Protein AF-A0A833YNX3-F1 (afdb_monomer_lite)

Radius of gyration: 26.59 Å; chains: 1; bounding box: 60×75×44 Å

Secondary structure (DSSP, 8-state):
---------PPPGGG-TT--S-EEEEEEEEEE-SS-TT-EEEEEEEEEE---TTTHHHHHHHHHHHHHHHHHHHHHHHHHHHHHHTT----THHHHHHHHHHHHHHHHHHHHHHHHHHHHHHHHHHHHHHHTT--

Sequence (135 aa):
MFMRSWQNERLPQSCLAGLPAQVVEERCVYCVNSDNSGWTEIHREAWVSSSLFGVSRAVQEFGLARFKSNVTKTMKGFEYILAKLQGEAPSKTLVETAKEAKEKAKETALAATEKAKDLASKAATKQQQQQQQFV

Structure (mmCIF, N/CA/C/O backbone):
data_AF-A0A833YNX3-F1
#
_entry.id   AF-A0A833YNX3-F1
#
loop_
_atom_site.group_PDB
_atom_site.id
_atom_site.type_symbol
_atom_site.label_atom_id
_atom_site.label_alt_id
_atom_site.label_comp_id
_atom_site.label_asym_id
_atom_site.label_entity_id
_atom_site.label_seq_id
_atom_site.pdbx_PDB_ins_code
_atom_site.Cartn_x
_atom_site.Cartn_y
_atom_site.Cartn_z
_atom_site.occupancy
_atom_site.B_iso_or_equiv
_atom_site.auth_seq_id
_atom_site.auth_comp_id
_atom_site.auth_asym_id
_atom_site.auth_atom_id
_atom_site.pdbx_PDB_model_num
ATOM 1 N N . MET A 1 1 ? -2.384 -4.742 13.643 1.00 44.88 1 MET A N 1
ATOM 2 C CA . MET A 1 1 ? -2.376 -5.275 12.267 1.00 44.88 1 MET A CA 1
ATOM 3 C C . MET A 1 1 ? -0.941 -5.594 11.873 1.00 44.88 1 MET A C 1
ATOM 5 O O . MET A 1 1 ? -0.125 -4.684 11.857 1.00 44.88 1 MET A O 1
ATOM 9 N N . PHE A 1 2 ? -0.607 -6.863 11.642 1.00 29.16 2 PHE A N 1
ATOM 10 C CA . PHE A 1 2 ? 0.738 -7.291 11.235 1.00 29.16 2 PHE A CA 1
ATOM 11 C C . PHE A 1 2 ? 0.708 -7.691 9.754 1.00 29.16 2 PHE A C 1
ATOM 13 O O . PHE A 1 2 ? -0.177 -8.429 9.345 1.00 29.16 2 PHE A O 1
ATOM 20 N N . MET A 1 3 ? 1.654 -7.194 8.950 1.00 34.66 3 MET A N 1
ATOM 21 C CA . MET A 1 3 ? 1.796 -7.543 7.530 1.00 34.66 3 MET A CA 1
ATOM 22 C C . MET A 1 3 ? 3.194 -8.114 7.285 1.00 34.66 3 MET A C 1
ATOM 24 O O . MET A 1 3 ? 4.192 -7.424 7.487 1.00 34.66 3 MET A O 1
ATOM 28 N N . ARG A 1 4 ? 3.274 -9.362 6.812 1.00 29.78 4 ARG A N 1
ATOM 29 C CA . ARG A 1 4 ? 4.479 -9.907 6.172 1.00 29.78 4 ARG A CA 1
ATOM 30 C C . ARG A 1 4 ? 4.273 -9.853 4.659 1.00 29.78 4 ARG A C 1
ATOM 32 O O . ARG A 1 4 ? 3.367 -10.487 4.137 1.00 29.78 4 ARG A O 1
ATOM 39 N N . SER A 1 5 ? 5.104 -9.068 3.977 1.00 36.06 5 SER A N 1
ATOM 40 C CA . SER A 1 5 ? 5.112 -8.917 2.518 1.00 36.06 5 SER A CA 1
ATOM 41 C C . SER A 1 5 ? 6.055 -9.954 1.908 1.00 36.06 5 SER A C 1
ATOM 43 O O . SER A 1 5 ? 7.259 -9.889 2.146 1.00 36.06 5 SER A O 1
ATOM 45 N N . TRP A 1 6 ? 5.522 -10.884 1.116 1.00 38.12 6 TRP A N 1
ATOM 46 C CA . TRP A 1 6 ? 6.287 -11.793 0.256 1.00 38.12 6 TRP A CA 1
ATOM 47 C C . TRP A 1 6 ? 6.083 -11.380 -1.204 1.00 38.12 6 TRP A C 1
ATOM 49 O O . TRP A 1 6 ? 4.970 -11.063 -1.609 1.00 38.12 6 TRP A O 1
ATOM 59 N N . GLN A 1 7 ? 7.166 -11.326 -1.979 1.00 39.94 7 GLN A N 1
ATOM 60 C CA . GLN A 1 7 ? 7.180 -10.779 -3.334 1.00 39.94 7 GLN A CA 1
ATOM 61 C C . GLN A 1 7 ? 7.847 -11.772 -4.281 1.00 39.94 7 GLN A C 1
ATOM 63 O O . GLN A 1 7 ? 9.070 -11.881 -4.263 1.00 39.94 7 GLN A O 1
ATOM 68 N N . ASN A 1 8 ? 7.070 -12.477 -5.109 1.00 39.69 8 ASN A N 1
ATOM 69 C CA . ASN A 1 8 ? 7.522 -12.949 -6.422 1.00 39.69 8 ASN A CA 1
ATOM 70 C C . ASN A 1 8 ? 6.402 -13.660 -7.189 1.00 39.69 8 ASN A C 1
ATOM 72 O O . ASN A 1 8 ? 5.917 -14.678 -6.722 1.00 39.69 8 ASN A O 1
ATOM 76 N N . GLU A 1 9 ? 6.087 -13.166 -8.387 1.00 41.41 9 GLU A N 1
ATOM 77 C CA . GLU A 1 9 ? 6.000 -13.974 -9.615 1.00 41.41 9 GLU A CA 1
ATOM 78 C C . GLU A 1 9 ? 5.843 -13.025 -10.815 1.00 41.41 9 GLU A C 1
ATOM 80 O O . GLU A 1 9 ? 4.945 -12.193 -10.857 1.00 41.41 9 GLU A O 1
ATOM 85 N N . ARG A 1 10 ? 6.781 -13.065 -11.770 1.00 48.38 10 ARG A N 1
ATOM 86 C CA . ARG A 1 10 ? 6.782 -12.221 -12.979 1.00 48.38 10 ARG A CA 1
ATOM 87 C C . ARG A 1 10 ? 6.031 -12.941 -14.101 1.00 48.38 10 ARG A C 1
ATOM 89 O O . ARG A 1 10 ? 6.406 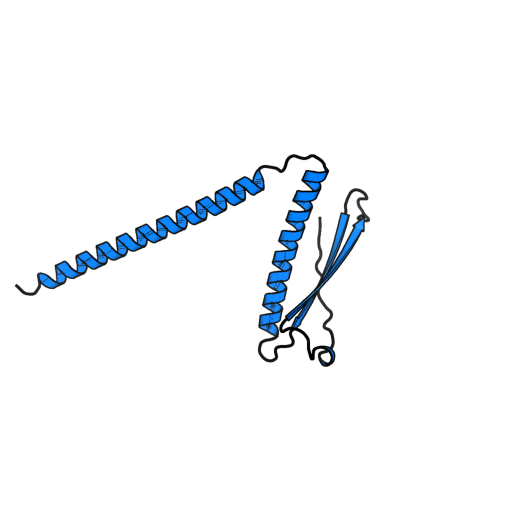-14.057 -14.443 1.00 48.38 10 ARG A O 1
ATOM 96 N N . LEU A 1 11 ? 5.039 -12.290 -14.713 1.00 47.41 11 LEU A N 1
ATOM 97 C CA . LEU A 1 11 ? 4.402 -12.781 -15.942 1.00 47.41 11 LEU A CA 1
ATOM 98 C C . LEU A 1 11 ? 5.407 -12.820 -17.119 1.00 47.41 11 LEU A C 1
ATOM 100 O O . LEU A 1 11 ? 6.279 -11.945 -17.206 1.00 47.41 11 LEU A O 1
ATOM 104 N N . PRO A 1 12 ? 5.300 -13.802 -18.037 1.00 46.53 12 PRO A N 1
ATOM 105 C CA . PRO A 1 12 ? 6.170 -13.914 -19.207 1.00 46.53 12 PRO A CA 1
ATOM 106 C C . PRO A 1 12 ? 5.991 -12.739 -20.187 1.00 46.53 12 PRO A C 1
ATOM 108 O O . PRO A 1 12 ? 4.883 -12.274 -20.452 1.00 46.53 12 PRO A O 1
ATOM 111 N N . GLN A 1 13 ? 7.109 -12.261 -20.748 1.00 51.56 13 GLN A N 1
ATOM 112 C CA . GLN A 1 13 ? 7.193 -11.026 -21.548 1.00 51.56 13 GLN A CA 1
ATOM 113 C C . GLN A 1 13 ? 6.391 -11.043 -22.861 1.00 51.56 13 GLN A C 1
ATOM 115 O O . GLN A 1 13 ? 6.046 -9.977 -23.368 1.00 51.56 13 GLN A O 1
ATOM 120 N N . SER A 1 14 ? 6.061 -12.219 -23.402 1.00 47.66 14 SER A N 1
ATOM 121 C CA . SER A 1 14 ? 5.289 -12.363 -24.646 1.00 47.66 14 SER A CA 1
ATOM 122 C C . SER A 1 14 ? 3.858 -11.822 -24.547 1.00 47.66 14 SER A C 1
ATOM 124 O O . SER A 1 14 ? 3.252 -11.528 -25.573 1.00 47.66 14 SER A O 1
ATOM 126 N N . CYS A 1 15 ? 3.335 -11.632 -23.332 1.00 52.16 15 CYS A N 1
ATOM 127 C CA . CYS A 1 15 ? 1.988 -11.119 -23.082 1.00 52.16 15 CYS A CA 1
ATOM 128 C C . CYS A 1 15 ? 1.921 -9.585 -22.913 1.00 52.16 15 CYS A C 1
ATOM 130 O O . CYS A 1 15 ? 0.844 -9.057 -22.659 1.00 52.16 15 CYS A O 1
ATOM 132 N N . LEU A 1 16 ? 3.048 -8.856 -23.007 1.00 54.59 16 LEU A N 1
ATOM 133 C CA . LEU A 1 16 ? 3.121 -7.424 -22.655 1.00 54.59 16 LEU A CA 1
ATOM 134 C C . LEU A 1 16 ? 2.948 -6.452 -23.843 1.00 54.59 16 LEU A C 1
ATOM 136 O O . LEU A 1 16 ? 2.954 -5.234 -23.644 1.00 54.59 16 LEU A O 1
ATOM 140 N N . ALA A 1 17 ? 2.805 -6.952 -25.075 1.00 52.25 17 ALA A N 1
ATOM 141 C CA . ALA A 1 17 ? 2.584 -6.107 -26.249 1.00 52.25 17 ALA A CA 1
ATOM 142 C C . ALA A 1 17 ? 1.196 -5.438 -26.175 1.00 52.25 17 ALA A C 1
ATOM 144 O O . ALA A 1 17 ? 0.176 -6.120 -26.160 1.00 52.25 17 ALA A O 1
ATOM 145 N N . GLY A 1 18 ? 1.161 -4.102 -26.110 1.00 61.50 18 GLY A N 1
ATOM 146 C CA . GLY A 1 18 ? -0.074 -3.311 -25.989 1.00 61.50 18 GLY A CA 1
ATOM 147 C C . GLY A 1 18 ? -0.432 -2.862 -24.565 1.00 61.50 18 GLY A C 1
ATOM 148 O O . GLY A 1 18 ? -1.397 -2.120 -24.394 1.00 61.50 18 GLY A O 1
ATOM 149 N N . LEU A 1 19 ? 0.348 -3.247 -23.548 1.00 63.94 19 LEU A N 1
ATOM 150 C CA . LEU A 1 19 ? 0.166 -2.741 -22.185 1.00 63.94 19 LEU A CA 1
ATOM 151 C C . LEU A 1 19 ? 0.701 -1.309 -22.032 1.00 63.94 19 LEU A C 1
ATOM 153 O O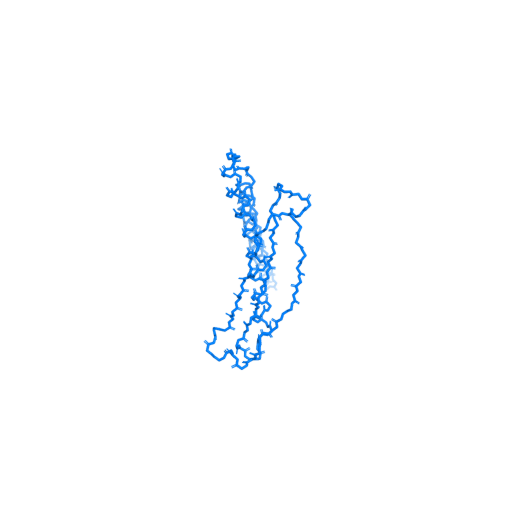 . LEU A 1 19 ? 1.698 -0.949 -22.675 1.00 63.94 19 LEU A O 1
ATOM 157 N N . PRO A 1 20 ? 0.087 -0.493 -21.150 1.00 72.94 20 PRO A N 1
ATOM 158 C CA . PRO A 1 20 ? 0.600 0.833 -20.834 1.00 72.94 20 PRO A CA 1
ATOM 159 C C . PRO A 1 20 ? 2.044 0.735 -20.333 1.00 72.94 20 PRO A C 1
ATOM 161 O O . PRO A 1 20 ? 2.481 -0.303 -19.835 1.00 72.94 20 PRO A O 1
ATOM 164 N N . ALA A 1 21 ? 2.781 1.843 -20.442 1.00 84.50 21 ALA A N 1
ATOM 165 C CA . ALA A 1 21 ? 4.197 1.932 -20.073 1.00 84.50 21 ALA A CA 1
ATOM 166 C C . ALA A 1 21 ? 4.531 1.292 -18.707 1.00 84.50 21 ALA A C 1
ATOM 168 O O . ALA A 1 21 ? 5.625 0.751 -18.519 1.00 84.50 21 ALA A O 1
ATOM 169 N N . GLN A 1 22 ? 3.575 1.337 -17.774 1.00 88.31 22 GLN A N 1
ATOM 170 C CA . GLN A 1 22 ? 3.600 0.649 -16.492 1.00 88.31 22 GLN A CA 1
ATOM 171 C C . GLN A 1 22 ? 2.205 0.122 -16.135 1.00 88.31 22 GLN A C 1
ATOM 173 O O . GLN A 1 22 ? 1.227 0.863 -16.240 1.00 88.31 22 GLN A O 1
ATOM 178 N N . VAL A 1 23 ? 2.138 -1.101 -15.611 1.00 89.19 23 VAL A N 1
ATOM 179 C CA . VAL A 1 23 ? 0.944 -1.674 -14.976 1.00 89.19 23 VAL A CA 1
ATOM 180 C C . VAL A 1 23 ? 1.281 -2.020 -13.526 1.00 89.19 23 VAL A C 1
ATOM 182 O O . VAL A 1 23 ? 2.363 -2.534 -13.239 1.00 89.19 23 VAL A O 1
ATOM 185 N N . VAL A 1 24 ? 0.365 -1.702 -12.609 1.00 89.69 24 VAL A N 1
ATOM 186 C CA . VAL A 1 24 ? 0.406 -2.150 -11.212 1.00 89.69 24 VAL A CA 1
ATOM 187 C C . VAL A 1 24 ? -0.901 -2.878 -10.937 1.00 89.69 24 VAL A C 1
ATOM 189 O O . VAL A 1 24 ? -1.952 -2.244 -10.885 1.00 89.69 24 VAL A O 1
ATOM 192 N N . GLU A 1 25 ? -0.830 -4.193 -10.793 1.00 90.25 25 GLU A N 1
ATOM 193 C CA . GLU A 1 25 ? -1.966 -5.032 -10.412 1.00 90.25 25 GLU A CA 1
ATOM 194 C C . GLU A 1 25 ? -1.899 -5.285 -8.913 1.00 90.25 25 GLU A C 1
ATOM 196 O O . GLU A 1 25 ? -0.824 -5.544 -8.377 1.00 90.25 25 GLU A O 1
ATOM 201 N N . GLU A 1 26 ? -3.035 -5.198 -8.230 1.00 91.88 26 GLU A N 1
ATOM 202 C CA . GLU A 1 26 ? -3.129 -5.379 -6.786 1.00 91.88 26 GLU A CA 1
ATOM 203 C C . GLU A 1 26 ? -4.216 -6.400 -6.456 1.00 91.88 26 GLU A C 1
ATOM 205 O O . GLU A 1 26 ? -5.341 -6.309 -6.949 1.00 91.88 26 GLU A O 1
ATOM 210 N N . ARG A 1 27 ? -3.890 -7.338 -5.564 1.00 91.81 27 ARG A N 1
ATOM 211 C CA . ARG A 1 27 ? -4.839 -8.285 -4.980 1.00 91.81 27 ARG A CA 1
ATOM 212 C C . ARG A 1 27 ? -4.858 -8.116 -3.468 1.00 91.81 27 ARG A C 1
ATOM 214 O O . ARG A 1 27 ? -3.820 -8.192 -2.817 1.00 91.81 27 ARG A O 1
ATOM 221 N N . CYS A 1 28 ? -6.048 -7.901 -2.914 1.00 93.81 28 CYS A N 1
ATOM 222 C CA . CYS A 1 28 ? -6.275 -7.819 -1.474 1.00 93.81 28 CYS A CA 1
ATOM 223 C C . CYS A 1 28 ? -7.311 -8.856 -1.054 1.00 93.81 28 CYS A C 1
ATOM 225 O O . CYS A 1 28 ? -8.422 -8.857 -1.581 1.00 93.81 28 CYS A O 1
ATOM 227 N N . VAL A 1 29 ? -6.967 -9.693 -0.082 1.00 95.06 29 VAL A N 1
ATOM 228 C CA . VAL A 1 29 ? -7.886 -10.645 0.544 1.00 95.06 29 VAL A CA 1
ATOM 229 C C . VAL A 1 29 ? -8.060 -10.247 2.001 1.00 95.06 29 VAL A C 1
ATOM 231 O O . VAL A 1 29 ? -7.077 -10.054 2.716 1.00 95.06 29 VAL A O 1
ATOM 234 N N . TYR A 1 30 ? -9.314 -10.098 2.417 1.00 94.69 30 TYR A N 1
ATOM 235 C CA . TYR A 1 30 ? -9.697 -9.701 3.767 1.00 94.69 30 TYR A CA 1
ATOM 236 C C . TYR A 1 30 ? -10.284 -10.914 4.476 1.00 94.69 30 TYR A C 1
ATOM 238 O O . TYR A 1 30 ? -11.256 -11.495 3.994 1.00 94.69 30 TYR A O 1
ATOM 246 N N . CYS A 1 31 ? -9.704 -11.278 5.613 1.00 93.69 31 CYS A N 1
ATOM 247 C CA . CYS A 1 31 ? -10.098 -12.448 6.388 1.00 93.69 31 CYS A CA 1
ATOM 248 C C . CYS A 1 31 ? -10.288 -12.072 7.857 1.00 93.69 31 CYS A C 1
ATOM 250 O O . CYS A 1 31 ? -9.703 -11.107 8.349 1.00 93.69 31 CYS A O 1
ATOM 252 N N . VAL A 1 32 ? -11.078 -12.863 8.580 1.00 94.38 32 VAL A N 1
ATOM 253 C CA . VAL A 1 32 ? -11.034 -12.847 10.046 1.00 94.38 32 VAL A CA 1
ATOM 254 C C . VAL A 1 32 ? -9.716 -13.487 10.473 1.00 94.38 32 VAL A C 1
ATOM 256 O O . VAL A 1 32 ? -9.333 -14.520 9.924 1.00 94.38 32 VAL A O 1
ATOM 259 N N . ASN A 1 33 ? -9.004 -12.865 11.409 1.00 93.56 33 ASN A N 1
ATOM 260 C CA . ASN A 1 33 ? -7.739 -13.404 11.890 1.00 93.56 33 ASN A CA 1
ATOM 261 C C . ASN A 1 33 ? -7.965 -14.717 12.665 1.00 93.56 33 ASN A C 1
ATOM 263 O O . ASN A 1 33 ? -8.907 -14.831 13.451 1.00 93.56 33 ASN A O 1
ATOM 267 N N . SER A 1 34 ? -7.094 -15.704 12.440 1.00 92.25 34 SER A N 1
ATOM 268 C CA . SER A 1 34 ? -7.198 -17.034 13.060 1.00 92.25 34 SER A CA 1
ATOM 269 C C . SER A 1 34 ? -7.030 -17.005 14.577 1.00 92.25 34 SER A C 1
ATOM 271 O O . SER A 1 34 ? -7.650 -17.803 15.275 1.00 92.25 34 SER A O 1
ATOM 273 N N . ASP A 1 35 ? -6.205 -16.087 15.078 1.00 94.12 35 ASP A N 1
ATOM 274 C CA . ASP A 1 35 ? -5.802 -16.040 16.484 1.00 94.12 35 ASP A CA 1
ATOM 275 C C . ASP A 1 35 ? -6.744 -15.142 17.296 1.00 94.12 35 ASP A C 1
ATOM 277 O O . ASP A 1 35 ? -6.911 -15.317 18.503 1.00 94.12 35 ASP A O 1
ATOM 281 N N . ASN A 1 36 ? -7.379 -14.176 16.628 1.00 92.81 36 ASN A N 1
ATOM 282 C CA . ASN A 1 36 ? -8.333 -13.259 17.226 1.00 92.81 36 ASN A CA 1
ATOM 283 C C . ASN A 1 36 ? -9.501 -12.973 16.275 1.00 92.81 36 ASN A C 1
ATOM 285 O O . ASN A 1 36 ? -9.380 -12.190 15.332 1.00 92.81 36 ASN A O 1
ATOM 289 N N . SER A 1 37 ? -10.675 -13.523 16.595 1.00 92.00 37 SER A N 1
ATOM 290 C CA . SER A 1 37 ? -11.898 -13.337 15.805 1.00 92.00 37 SER A CA 1
ATOM 291 C C . SER A 1 37 ? -12.409 -11.892 15.768 1.00 92.00 37 SER A C 1
ATOM 293 O O . SER A 1 37 ? -13.233 -11.555 14.922 1.00 92.00 37 SER A O 1
ATOM 295 N N . GLY A 1 38 ? -11.946 -11.033 16.681 1.00 91.19 38 GLY A N 1
ATOM 296 C CA . GLY A 1 38 ? -12.235 -9.601 16.678 1.00 91.19 38 GLY A CA 1
ATOM 297 C C . GLY A 1 38 ? -11.353 -8.795 15.722 1.00 91.19 38 GLY A C 1
ATOM 298 O O . GLY A 1 38 ? -11.572 -7.594 15.570 1.00 91.19 38 GLY A O 1
ATOM 299 N N . TRP A 1 39 ? -10.342 -9.407 15.096 1.00 92.06 39 TRP A N 1
ATOM 300 C CA . TRP A 1 39 ? -9.418 -8.729 14.189 1.00 92.06 39 TRP A CA 1
ATOM 301 C C . TRP A 1 39 ? -9.656 -9.115 12.732 1.00 92.06 39 TRP A C 1
ATOM 303 O O . TRP A 1 39 ? -9.957 -10.258 12.395 1.00 92.06 39 TRP A O 1
ATOM 313 N N . THR A 1 40 ? -9.462 -8.138 11.849 1.00 92.69 40 THR A N 1
ATOM 314 C CA . THR A 1 40 ? -9.412 -8.355 10.403 1.00 92.69 40 THR A CA 1
ATOM 315 C C . THR A 1 40 ? -7.961 -8.397 9.946 1.00 92.69 40 THR A C 1
ATOM 317 O O . THR A 1 40 ? -7.180 -7.478 10.209 1.00 92.69 40 THR A O 1
ATOM 320 N N . GLU A 1 41 ? -7.608 -9.458 9.238 1.00 92.06 41 GLU A N 1
ATOM 321 C CA . GLU A 1 41 ? -6.332 -9.620 8.560 1.00 92.06 41 GLU A CA 1
ATOM 322 C C . GLU A 1 41 ? -6.479 -9.271 7.077 1.00 92.06 41 GLU A C 1
ATOM 324 O O . GLU A 1 41 ? -7.508 -9.544 6.455 1.00 92.06 41 GLU A O 1
ATOM 329 N N . ILE A 1 42 ? -5.453 -8.634 6.512 1.00 92.44 42 ILE A N 1
ATOM 330 C CA . ILE A 1 42 ? -5.416 -8.285 5.091 1.00 92.44 42 ILE A CA 1
ATOM 331 C C . ILE A 1 42 ? -4.150 -8.876 4.482 1.00 92.44 42 ILE A C 1
ATOM 333 O O . ILE A 1 42 ? -3.043 -8.442 4.808 1.00 92.44 42 ILE A O 1
ATOM 337 N N . HIS A 1 43 ? -4.325 -9.790 3.534 1.00 91.19 43 HIS A N 1
ATOM 338 C CA . HIS A 1 43 ? -3.254 -10.267 2.666 1.00 91.19 43 HIS A CA 1
ATOM 339 C C . HIS A 1 43 ? -3.244 -9.424 1.399 1.00 91.19 43 HIS A C 1
ATOM 341 O O . HIS A 1 43 ? -4.238 -9.371 0.673 1.00 91.19 43 HIS A O 1
ATOM 347 N N . ARG A 1 44 ? -2.135 -8.727 1.156 1.00 91.12 44 ARG A N 1
ATOM 348 C CA . ARG A 1 44 ? -1.992 -7.800 0.035 1.00 91.12 44 ARG A CA 1
ATOM 349 C C . ARG A 1 44 ? -0.787 -8.177 -0.807 1.00 91.12 44 ARG A C 1
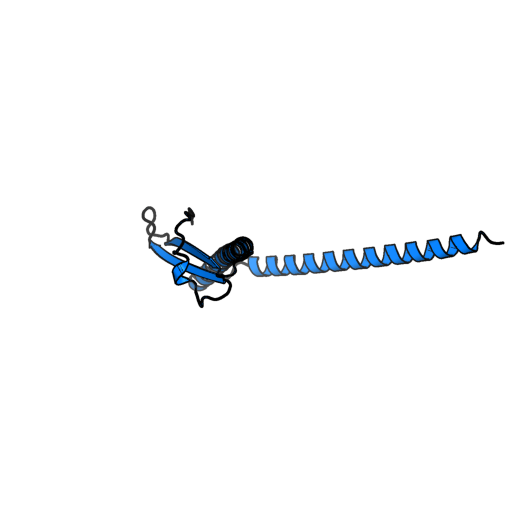ATOM 351 O O . ARG A 1 44 ? 0.323 -8.272 -0.291 1.00 91.12 44 ARG A O 1
ATOM 358 N N . GLU A 1 45 ? -1.019 -8.313 -2.101 1.00 89.62 45 GLU A N 1
ATOM 359 C CA . GLU A 1 45 ? -0.016 -8.633 -3.109 1.00 89.62 45 GLU A CA 1
ATOM 360 C C . GLU A 1 45 ? -0.108 -7.631 -4.253 1.00 89.62 45 GLU A C 1
ATOM 362 O O . GLU A 1 45 ? -1.186 -7.105 -4.549 1.00 89.62 45 GLU A O 1
ATOM 367 N N . ALA A 1 46 ? 1.027 -7.367 -4.897 1.00 89.12 46 ALA A N 1
ATOM 368 C CA . ALA A 1 46 ? 1.057 -6.529 -6.079 1.00 89.12 46 ALA A CA 1
ATOM 369 C C . ALA A 1 46 ? 2.091 -6.994 -7.100 1.00 89.12 46 ALA A C 1
ATOM 371 O O . ALA A 1 46 ? 3.193 -7.424 -6.750 1.00 89.12 46 ALA A O 1
ATOM 372 N N . TRP A 1 47 ? 1.741 -6.812 -8.369 1.00 90.12 47 TRP A N 1
ATOM 373 C CA . TRP A 1 47 ? 2.584 -7.096 -9.520 1.00 90.12 47 TRP A CA 1
ATOM 374 C C . TRP A 1 47 ? 2.839 -5.805 -10.279 1.00 90.12 47 TRP A C 1
ATOM 376 O O . TRP A 1 47 ? 1.909 -5.111 -10.685 1.00 90.12 47 TRP A O 1
ATOM 386 N N . VAL A 1 48 ? 4.117 -5.471 -10.459 1.00 88.12 48 VAL A N 1
ATOM 387 C CA . VAL A 1 48 ? 4.531 -4.289 -11.217 1.00 88.12 48 VAL A CA 1
ATOM 388 C C . VAL A 1 48 ? 5.218 -4.748 -12.492 1.00 88.12 48 VAL A C 1
ATOM 390 O O . VAL A 1 48 ? 6.265 -5.396 -12.443 1.00 88.12 48 VAL A O 1
ATOM 393 N N . SER A 1 49 ? 4.643 -4.398 -13.637 1.00 86.69 49 SER A N 1
ATOM 394 C CA . SER A 1 49 ? 5.189 -4.713 -14.955 1.00 86.69 49 SER A CA 1
ATOM 395 C C . SER A 1 49 ? 5.382 -3.439 -15.780 1.00 86.69 49 SER A C 1
ATOM 397 O O . SER A 1 49 ? 4.753 -2.406 -15.544 1.00 86.69 49 SER A O 1
ATOM 399 N N . SER A 1 50 ? 6.326 -3.482 -16.721 1.00 85.94 50 SER A N 1
ATOM 400 C CA . SER A 1 50 ? 6.603 -2.373 -17.636 1.00 85.94 50 SER A CA 1
ATOM 401 C C . SER A 1 50 ? 6.964 -2.915 -19.011 1.00 85.94 50 SER A C 1
ATOM 403 O O . SER A 1 50 ? 7.781 -3.832 -19.117 1.00 85.94 50 SER A O 1
ATOM 405 N N . SER A 1 51 ? 6.366 -2.324 -20.044 1.00 84.94 51 SER A N 1
ATOM 406 C CA . SER A 1 51 ? 6.636 -2.613 -21.456 1.00 84.94 51 SER A CA 1
ATOM 407 C C . SER A 1 51 ? 7.793 -1.776 -22.030 1.00 84.94 51 SER A C 1
ATOM 409 O O . SER A 1 51 ? 8.223 -2.016 -23.157 1.00 84.94 51 SER A O 1
ATOM 411 N N . LEU A 1 52 ? 8.341 -0.816 -21.268 1.00 83.88 52 LEU A N 1
ATOM 412 C CA . LEU A 1 52 ? 9.408 0.083 -21.724 1.00 83.88 52 LEU A CA 1
ATOM 413 C C . LEU A 1 52 ? 10.794 -0.564 -21.617 1.00 83.88 52 LEU A C 1
ATOM 415 O O . LEU A 1 52 ? 11.416 -0.592 -20.553 1.00 83.88 52 LEU A O 1
ATOM 419 N N . PHE A 1 53 ? 11.312 -1.054 -22.741 1.00 77.56 53 PH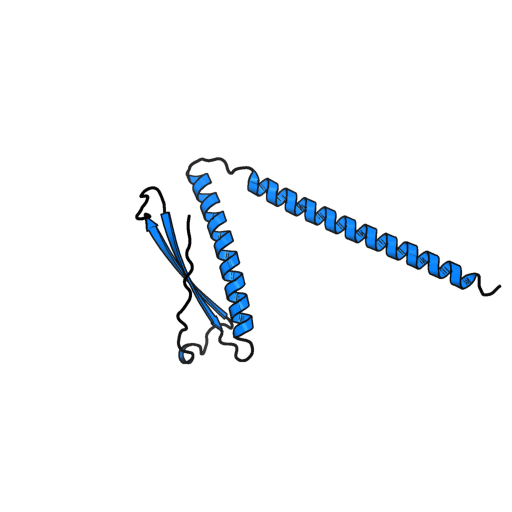E A N 1
ATOM 420 C CA . PHE A 1 53 ? 12.659 -1.616 -22.819 1.00 77.56 53 PHE A CA 1
ATOM 421 C C . PHE A 1 53 ? 13.742 -0.552 -22.538 1.00 77.56 53 PHE A C 1
ATOM 423 O O . PHE A 1 53 ? 13.583 0.619 -22.868 1.00 77.56 53 PHE A O 1
ATOM 430 N N . GLY A 1 54 ? 14.841 -0.941 -21.886 1.00 84.25 54 GLY A N 1
ATOM 431 C CA . GLY A 1 54 ? 15.952 -0.041 -21.531 1.00 84.25 54 GLY A CA 1
ATOM 432 C C . GLY A 1 54 ? 15.757 0.785 -20.251 1.00 84.25 54 GLY A C 1
ATOM 433 O O . GLY A 1 54 ? 16.737 1.089 -19.578 1.00 84.25 54 GLY A O 1
ATOM 434 N N . VAL A 1 55 ? 14.513 1.077 -19.851 1.00 86.38 55 VAL A N 1
ATOM 435 C CA . VAL A 1 55 ? 14.193 1.800 -18.596 1.00 86.38 55 VAL A CA 1
ATOM 436 C C . VAL A 1 55 ? 13.215 1.053 -17.683 1.00 86.38 55 VAL A C 1
ATOM 438 O O . VAL A 1 55 ? 12.821 1.571 -16.638 1.00 86.38 55 VAL A O 1
ATOM 441 N N . SER A 1 56 ? 12.853 -0.182 -18.038 1.00 86.75 56 SER A N 1
ATOM 442 C CA . SER A 1 56 ? 11.850 -1.005 -17.346 1.00 86.75 56 SER A CA 1
ATOM 443 C C . SER A 1 56 ? 12.067 -1.087 -15.839 1.00 86.75 56 SER A C 1
ATOM 445 O O . SER A 1 56 ? 11.106 -0.997 -15.080 1.00 86.75 56 SER A O 1
ATOM 447 N N . ARG A 1 57 ? 13.321 -1.195 -15.385 1.00 86.19 57 ARG A N 1
ATOM 448 C CA . ARG A 1 57 ? 13.650 -1.246 -13.957 1.00 86.19 57 ARG A CA 1
ATOM 449 C C . ARG A 1 57 ? 13.292 0.054 -13.239 1.00 86.19 57 ARG A C 1
ATOM 451 O O . ARG A 1 57 ? 12.638 0.001 -12.209 1.00 86.19 57 ARG A O 1
ATOM 458 N N . ALA A 1 58 ? 13.667 1.210 -13.783 1.00 89.12 58 ALA A N 1
ATOM 459 C CA . ALA A 1 58 ? 13.353 2.500 -13.165 1.00 89.12 58 ALA A CA 1
ATOM 460 C C . ALA A 1 58 ? 11.836 2.737 -13.091 1.00 89.12 58 ALA A C 1
ATOM 462 O O . ALA A 1 58 ? 11.324 3.215 -12.080 1.00 89.12 58 ALA A O 1
ATOM 463 N N . VAL A 1 59 ? 11.112 2.338 -14.139 1.00 88.88 59 VAL A N 1
ATOM 464 C CA . VAL A 1 59 ? 9.647 2.401 -14.180 1.00 88.88 59 VAL A CA 1
ATOM 465 C C . VAL A 1 59 ? 9.031 1.455 -13.143 1.00 88.88 59 VAL A C 1
ATOM 467 O O . VAL A 1 59 ? 8.155 1.857 -12.388 1.00 88.88 59 VAL A O 1
ATOM 470 N N . GLN A 1 60 ? 9.526 0.223 -13.023 1.00 88.81 60 GLN A N 1
ATOM 471 C CA . GLN A 1 60 ? 9.053 -0.716 -12.001 1.00 88.81 60 GLN A CA 1
ATOM 472 C C . GLN A 1 60 ? 9.304 -0.205 -10.575 1.00 88.81 60 GLN A C 1
ATOM 474 O O . GLN A 1 60 ? 8.405 -0.275 -9.740 1.00 88.81 60 GLN A O 1
ATOM 479 N N . GLU A 1 61 ? 10.480 0.362 -10.297 1.00 89.44 61 GLU A N 1
ATOM 480 C CA . GLU A 1 61 ? 10.785 0.977 -8.996 1.00 89.44 61 GLU A CA 1
ATOM 481 C C . GLU A 1 61 ? 9.845 2.154 -8.694 1.00 89.44 61 GLU A C 1
ATOM 483 O O . GLU A 1 61 ? 9.345 2.291 -7.575 1.00 89.44 61 GLU A O 1
ATOM 488 N N . PHE A 1 62 ? 9.530 2.975 -9.701 1.00 92.12 62 PHE A N 1
ATOM 489 C CA . PHE A 1 62 ? 8.543 4.045 -9.568 1.00 92.12 62 PHE A CA 1
ATOM 490 C C . PHE A 1 62 ? 7.141 3.500 -9.248 1.00 92.12 62 PHE A C 1
ATOM 492 O O . PHE A 1 62 ? 6.470 4.001 -8.338 1.00 92.12 62 PHE A O 1
ATOM 499 N N . GLY A 1 63 ? 6.707 2.446 -9.944 1.00 90.88 63 GLY A N 1
ATOM 500 C CA . GLY A 1 63 ? 5.454 1.749 -9.659 1.00 90.88 63 GLY A CA 1
ATOM 501 C C . GLY A 1 63 ? 5.401 1.174 -8.247 1.00 90.88 63 GLY A C 1
ATOM 502 O O . GLY A 1 63 ? 4.412 1.379 -7.541 1.00 90.88 63 GLY A O 1
ATOM 503 N N . LEU A 1 64 ? 6.489 0.550 -7.793 1.00 89.06 64 LEU A N 1
ATOM 504 C CA . LEU A 1 64 ? 6.619 0.017 -6.439 1.00 89.06 64 LEU A CA 1
ATOM 505 C C . LEU A 1 64 ? 6.552 1.125 -5.378 1.00 89.06 64 LEU A C 1
ATOM 507 O O . LEU A 1 64 ? 5.861 0.975 -4.369 1.00 89.06 64 LEU A O 1
ATOM 511 N N . ALA A 1 65 ? 7.230 2.253 -5.598 1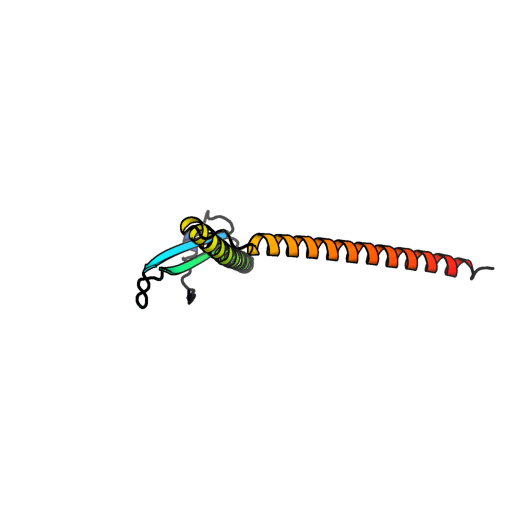.00 92.69 65 ALA A N 1
ATOM 512 C CA . ALA A 1 65 ? 7.179 3.398 -4.690 1.00 92.69 65 ALA A CA 1
ATOM 513 C C . ALA A 1 65 ? 5.756 3.972 -4.579 1.00 92.69 65 ALA A C 1
ATOM 515 O O . ALA A 1 65 ? 5.277 4.250 -3.474 1.00 92.69 65 ALA A O 1
ATOM 516 N N . ARG A 1 66 ? 5.043 4.090 -5.708 1.00 92.94 66 ARG A N 1
ATOM 517 C CA . ARG A 1 66 ? 3.631 4.499 -5.724 1.00 92.94 66 ARG A CA 1
ATOM 518 C C . ARG A 1 66 ? 2.741 3.518 -4.976 1.00 92.94 66 ARG A C 1
ATOM 520 O O . ARG A 1 66 ? 1.934 3.954 -4.158 1.00 92.94 66 ARG A O 1
ATOM 527 N N . PHE A 1 67 ? 2.910 2.222 -5.222 1.00 91.62 67 PHE A N 1
ATOM 528 C CA . PHE A 1 67 ? 2.164 1.178 -4.530 1.00 91.62 67 PHE A CA 1
ATOM 529 C C . PHE A 1 67 ? 2.345 1.283 -3.010 1.00 91.62 67 PHE A C 1
ATOM 531 O O . PHE A 1 67 ? 1.361 1.399 -2.286 1.00 91.62 67 PHE A O 1
ATOM 538 N N . LYS A 1 68 ? 3.589 1.385 -2.520 1.00 91.94 68 LYS A N 1
ATOM 539 C CA . LYS A 1 68 ? 3.878 1.562 -1.084 1.00 91.94 68 LYS A CA 1
ATOM 540 C C . LYS A 1 68 ? 3.201 2.806 -0.495 1.00 91.94 68 LYS A C 1
ATOM 542 O O . LYS A 1 68 ? 2.638 2.741 0.594 1.00 91.94 68 LYS A O 1
ATOM 547 N N . SER A 1 69 ? 3.207 3.932 -1.215 1.00 93.94 69 SER A N 1
ATOM 548 C CA . SER A 1 69 ? 2.492 5.144 -0.782 1.00 93.94 69 SER A CA 1
ATOM 549 C C . SER A 1 69 ? 0.979 4.924 -0.701 1.00 93.94 69 SER A C 1
ATOM 551 O O . SER A 1 69 ? 0.335 5.380 0.247 1.00 93.94 69 SER A O 1
ATOM 553 N N . ASN A 1 70 ? 0.412 4.209 -1.674 1.00 93.19 70 ASN A N 1
ATOM 554 C CA . ASN A 1 70 ? -1.010 3.891 -1.706 1.00 93.19 70 ASN A CA 1
ATOM 555 C C . ASN A 1 70 ? -1.412 2.965 -0.557 1.00 93.19 70 ASN A C 1
ATOM 557 O O . ASN A 1 70 ? -2.437 3.228 0.062 1.00 93.19 70 ASN A O 1
ATOM 561 N N . VAL A 1 71 ? -0.589 1.975 -0.193 1.00 92.69 71 VAL A N 1
ATOM 562 C CA . VAL A 1 71 ? -0.835 1.126 0.987 1.00 92.69 71 VAL A CA 1
ATOM 563 C C . VAL A 1 71 ? -1.019 1.984 2.239 1.00 92.69 71 VAL A C 1
ATOM 565 O O . VAL A 1 71 ? -2.030 1.858 2.927 1.00 92.69 71 VAL A O 1
ATOM 568 N N . THR A 1 72 ? -0.111 2.929 2.494 1.00 93.00 72 THR A N 1
ATOM 569 C CA . THR A 1 72 ? -0.219 3.831 3.652 1.00 93.00 72 THR A CA 1
ATOM 570 C C . THR A 1 72 ? -1.487 4.686 3.612 1.00 93.00 72 THR A C 1
ATOM 572 O O . THR A 1 72 ? -2.133 4.881 4.641 1.00 93.00 72 THR A O 1
ATOM 575 N N . LYS A 1 73 ? -1.865 5.210 2.440 1.00 94.88 73 LYS A N 1
ATOM 576 C CA . LYS A 1 73 ? -3.091 6.015 2.287 1.00 94.88 73 LYS A CA 1
ATOM 577 C C . LYS A 1 73 ? -4.344 5.187 2.536 1.00 94.88 73 LYS A C 1
ATOM 579 O O . LYS A 1 73 ? -5.228 5.642 3.252 1.00 94.88 73 LYS A O 1
ATOM 584 N N . THR A 1 74 ? -4.398 3.984 1.978 1.00 93.50 74 THR A N 1
ATOM 585 C CA . THR A 1 74 ? -5.512 3.056 2.155 1.00 93.50 74 THR A CA 1
ATOM 586 C C . THR A 1 74 ? -5.672 2.677 3.624 1.00 93.50 74 THR A C 1
ATOM 588 O O . THR A 1 74 ? -6.787 2.719 4.131 1.00 93.50 74 THR A O 1
ATOM 591 N N . MET A 1 75 ? -4.575 2.416 4.342 1.00 92.00 75 MET A N 1
ATOM 592 C CA . MET A 1 75 ? -4.636 2.134 5.780 1.00 92.00 75 MET A CA 1
ATOM 593 C C . MET A 1 75 ? -5.190 3.306 6.593 1.00 92.00 75 MET A C 1
ATOM 595 O O . MET A 1 75 ? -6.126 3.121 7.363 1.00 92.00 75 MET A O 1
ATOM 599 N N . LYS A 1 76 ? -4.702 4.528 6.347 1.00 93.44 76 LYS A N 1
ATOM 600 C CA . LYS A 1 76 ? -5.245 5.738 6.988 1.00 93.44 76 LYS A CA 1
ATOM 601 C C . LYS A 1 76 ? -6.720 5.967 6.649 1.00 93.44 76 LYS A C 1
ATOM 603 O O . LYS A 1 76 ? -7.492 6.400 7.498 1.00 93.44 76 LYS A O 1
ATOM 608 N N . GLY A 1 77 ? -7.115 5.690 5.407 1.00 94.12 77 GLY A N 1
ATOM 609 C CA . GLY A 1 77 ? -8.507 5.770 4.968 1.00 94.12 77 GLY A CA 1
ATOM 610 C C . GLY A 1 77 ? -9.403 4.767 5.695 1.00 94.12 77 GLY A C 1
ATOM 611 O O . GLY A 1 77 ? -10.497 5.136 6.119 1.00 94.12 77 GLY A O 1
ATOM 612 N N . PHE A 1 78 ? -8.923 3.533 5.889 1.00 92.81 78 PHE A N 1
ATOM 613 C CA . PHE A 1 78 ? -9.626 2.514 6.666 1.00 92.81 78 PHE A CA 1
ATOM 614 C C . PHE A 1 78 ? -9.783 2.920 8.128 1.00 92.81 78 PHE A C 1
ATOM 616 O O . PHE A 1 78 ? -10.899 2.897 8.634 1.00 92.81 78 PHE A O 1
ATOM 623 N N . GLU A 1 79 ? -8.709 3.353 8.785 1.00 90.38 79 GLU A N 1
ATOM 624 C CA . GLU A 1 79 ? -8.769 3.845 10.167 1.00 90.38 79 GLU A CA 1
ATOM 625 C C . GLU A 1 79 ? -9.786 4.985 10.307 1.00 90.38 79 GLU A C 1
ATOM 627 O O . GLU A 1 79 ? -10.644 4.954 11.188 1.00 90.38 79 GLU A O 1
ATOM 632 N N . TYR A 1 80 ? -9.756 5.951 9.383 1.00 91.00 80 TYR A N 1
ATOM 633 C CA . TYR A 1 80 ? -10.680 7.082 9.386 1.00 91.00 80 TYR A CA 1
ATOM 634 C C . TYR A 1 80 ? -12.148 6.655 9.254 1.00 91.00 80 TYR A C 1
ATOM 636 O O . TYR A 1 80 ? -12.993 7.107 10.030 1.00 91.00 80 TYR A O 1
ATOM 644 N N . ILE A 1 81 ? -12.478 5.815 8.265 1.00 93.56 81 ILE A N 1
ATOM 645 C CA . ILE A 1 81 ? -13.875 5.430 8.036 1.00 93.56 81 ILE A CA 1
ATOM 646 C C . ILE A 1 81 ? -14.387 4.501 9.138 1.00 93.56 81 ILE A C 1
ATOM 648 O O . ILE A 1 81 ? -15.539 4.637 9.534 1.00 93.56 81 ILE A O 1
ATOM 652 N N . LEU A 1 82 ? -13.544 3.612 9.673 1.00 90.75 82 LEU A N 1
ATOM 653 C CA . LEU A 1 82 ? -13.919 2.715 10.767 1.00 90.75 82 LEU A CA 1
ATOM 654 C C . LEU A 1 82 ? -14.213 3.492 12.052 1.00 90.75 82 LEU A C 1
ATOM 656 O O . LEU A 1 82 ? -15.276 3.284 12.629 1.00 90.75 82 LEU A O 1
ATOM 660 N N . ALA A 1 83 ? -13.355 4.445 12.435 1.00 88.56 83 ALA A N 1
ATOM 661 C CA . ALA A 1 83 ? -13.611 5.319 13.583 1.00 88.56 83 ALA A CA 1
ATOM 662 C C . ALA A 1 83 ? -14.930 6.091 13.410 1.00 88.56 83 ALA A C 1
ATOM 664 O O . ALA A 1 83 ? -15.786 6.101 14.295 1.00 88.56 83 ALA A O 1
ATOM 665 N N . LYS A 1 84 ? -15.154 6.656 12.213 1.00 90.69 84 LYS A N 1
ATOM 666 C CA . LYS A 1 84 ? -16.392 7.378 11.894 1.00 90.69 84 LYS A CA 1
ATOM 667 C C . LYS A 1 84 ? -17.634 6.483 11.979 1.00 90.69 84 LYS A C 1
ATOM 669 O O . LYS A 1 84 ? -18.666 6.934 12.469 1.00 90.69 84 LYS A O 1
ATOM 674 N N . LEU A 1 85 ? -17.557 5.244 11.490 1.00 91.12 85 LEU A N 1
ATOM 675 C CA . LEU A 1 85 ? -18.659 4.277 11.549 1.00 91.12 85 LEU A CA 1
ATOM 676 C C . LEU A 1 85 ? -18.939 3.800 12.980 1.00 91.12 85 LEU A C 1
ATOM 678 O O . LEU A 1 85 ? -20.092 3.550 13.315 1.00 91.12 85 LEU A O 1
ATOM 682 N N . GLN A 1 86 ? -17.909 3.710 13.823 1.00 87.12 86 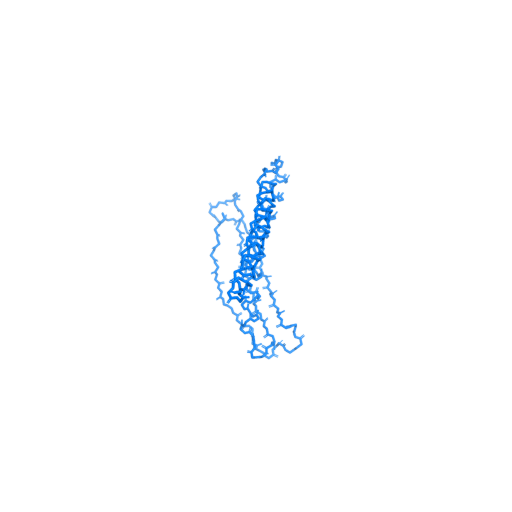GLN A N 1
ATOM 683 C CA . GLN A 1 86 ? -18.024 3.337 15.237 1.00 87.12 86 GLN A CA 1
ATOM 684 C C . GLN A 1 86 ? -18.511 4.491 16.128 1.00 87.12 86 GLN A C 1
ATOM 686 O O . GLN A 1 86 ? -18.721 4.300 17.323 1.00 87.12 86 GLN A O 1
ATOM 691 N N . GLY A 1 87 ? -18.726 5.683 15.561 1.00 81.94 87 GLY A N 1
ATOM 692 C CA . GLY A 1 87 ? -19.153 6.864 16.311 1.00 81.94 87 GLY A CA 1
ATOM 693 C C . GLY A 1 87 ? -18.036 7.499 17.141 1.00 81.94 87 GLY A C 1
ATOM 694 O O . GLY A 1 87 ? -18.303 8.428 17.904 1.00 81.94 87 GLY A O 1
ATOM 695 N N . GLU A 1 88 ? -16.788 7.052 16.976 1.00 67.25 88 GLU A N 1
ATOM 696 C CA . GLU A 1 88 ? -15.636 7.760 17.515 1.00 67.25 88 GLU A CA 1
ATOM 697 C C . GLU A 1 88 ? -15.462 9.061 16.724 1.00 67.25 88 GLU A C 1
ATOM 699 O O . GLU A 1 88 ? -15.276 9.074 15.502 1.00 67.25 88 GLU A O 1
ATOM 704 N N . ALA A 1 89 ? -15.572 10.196 17.419 1.00 57.75 89 ALA A N 1
ATOM 705 C CA . ALA A 1 89 ? -15.303 11.493 16.817 1.00 57.75 89 ALA A CA 1
ATOM 706 C C . ALA A 1 89 ? -13.874 11.477 16.241 1.00 57.75 89 ALA A C 1
ATOM 708 O O . ALA A 1 89 ? -12.961 11.067 16.962 1.00 57.75 89 ALA A O 1
ATOM 709 N N . PRO A 1 90 ? -13.645 11.927 14.988 1.00 56.53 90 PRO A N 1
ATOM 710 C CA . PRO A 1 90 ? -12.325 11.870 14.375 1.00 56.53 90 PRO A CA 1
ATOM 711 C C . PRO A 1 90 ? -11.334 12.591 15.282 1.00 56.53 90 PRO A C 1
ATOM 713 O O . PRO A 1 90 ? -11.439 13.806 15.487 1.00 56.53 90 PRO A O 1
ATOM 716 N N . SER A 1 91 ? -10.406 11.844 15.877 1.00 53.97 91 SER A N 1
ATOM 717 C CA . SER A 1 91 ? -9.389 12.420 16.739 1.00 53.97 91 SER A CA 1
ATOM 718 C C . SER A 1 91 ? -8.651 13.499 15.947 1.00 53.97 91 SER A C 1
ATOM 720 O O . SER A 1 91 ? -8.278 13.317 14.786 1.00 53.97 91 SER A O 1
ATOM 722 N N . LYS A 1 92 ? -8.484 14.655 16.589 1.00 55.62 92 LYS A N 1
ATOM 723 C CA . LYS A 1 92 ? -7.974 15.947 16.090 1.00 55.62 92 LYS A CA 1
ATOM 724 C C . LYS A 1 92 ? -6.603 15.894 15.380 1.00 55.62 92 LYS A C 1
ATOM 726 O O . LYS A 1 92 ? -6.123 16.912 14.892 1.00 55.62 92 LYS A O 1
ATOM 731 N N . THR A 1 93 ? -6.010 14.713 15.261 1.00 56.97 93 THR A N 1
ATOM 732 C CA . THR A 1 93 ? -4.691 14.409 14.715 1.00 56.97 93 THR A CA 1
ATOM 733 C C . THR A 1 93 ? -4.542 14.817 13.250 1.00 56.97 93 THR A C 1
ATOM 735 O O . THR A 1 93 ? -3.544 15.429 12.904 1.00 56.97 93 THR A O 1
ATOM 738 N N . LEU A 1 94 ? -5.535 14.578 12.381 1.00 55.50 94 LEU A N 1
ATOM 739 C CA . LEU A 1 94 ? -5.429 14.970 10.960 1.00 55.50 94 LEU A CA 1
ATOM 740 C C . LEU A 1 94 ? -5.435 16.493 10.761 1.00 55.50 94 LEU A C 1
ATOM 742 O O . LEU A 1 94 ? -4.774 17.003 9.857 1.00 55.50 94 LEU A O 1
ATOM 746 N N . VAL A 1 95 ? -6.159 17.218 11.619 1.00 57.47 95 VAL A N 1
ATOM 747 C CA . VAL A 1 95 ? -6.179 18.685 11.606 1.00 57.47 95 VAL A CA 1
ATOM 748 C C . VAL A 1 95 ? -4.862 19.231 12.147 1.00 57.47 95 VAL A C 1
ATOM 750 O O . VAL A 1 95 ? -4.323 20.168 11.564 1.00 57.47 95 VAL A O 1
ATOM 753 N N . GLU A 1 96 ? -4.300 18.625 13.196 1.00 56.94 96 GLU A N 1
ATOM 754 C CA . GLU A 1 96 ? -2.976 18.999 13.702 1.00 56.94 96 GLU A CA 1
ATOM 755 C C . GLU A 1 96 ? -1.858 18.699 12.707 1.00 56.94 96 GLU A C 1
ATOM 757 O O . GLU A 1 96 ? -1.071 19.595 12.436 1.00 56.94 96 GLU A O 1
ATOM 762 N N . THR A 1 97 ? -1.828 17.529 12.058 1.00 60.41 97 THR A N 1
ATOM 763 C CA . THR A 1 97 ? -0.781 17.225 11.065 1.00 60.41 97 THR A CA 1
ATOM 764 C C . THR A 1 97 ? -0.884 18.135 9.838 1.00 60.41 97 THR A C 1
ATOM 766 O O . THR A 1 97 ? 0.131 18.552 9.282 1.00 60.41 97 THR A O 1
ATOM 769 N N . ALA A 1 98 ? -2.102 18.495 9.413 1.00 68.12 98 ALA A N 1
ATOM 770 C CA . ALA A 1 98 ? -2.301 19.470 8.341 1.00 68.12 98 ALA A CA 1
ATOM 771 C C . ALA A 1 98 ? -1.880 20.889 8.766 1.00 68.12 98 ALA A C 1
ATOM 773 O O . ALA A 1 98 ? -1.326 21.639 7.960 1.00 68.12 98 ALA A O 1
ATOM 774 N N . LYS A 1 99 ? -2.110 21.256 10.032 1.00 67.56 99 LYS A N 1
ATOM 775 C CA . LYS A 1 99 ? -1.710 22.547 10.600 1.00 67.56 99 LYS A CA 1
ATOM 776 C C . LYS A 1 99 ? -0.192 22.636 10.784 1.00 67.56 99 LYS A C 1
ATOM 778 O O . LYS A 1 99 ? 0.385 23.642 10.388 1.00 67.56 99 LYS A O 1
ATOM 783 N N . GLU A 1 100 ? 0.454 21.579 11.267 1.00 67.94 100 GLU A N 1
ATOM 784 C CA . GLU A 1 100 ? 1.913 21.466 11.383 1.00 67.94 100 GLU A CA 1
ATOM 785 C C . GLU A 1 100 ? 2.596 21.472 10.016 1.00 67.94 100 GLU A C 1
ATOM 787 O O . GLU A 1 100 ? 3.572 22.192 9.823 1.00 67.94 100 GLU A O 1
ATOM 792 N N . ALA A 1 101 ? 2.074 20.733 9.031 1.00 72.81 101 ALA A N 1
ATOM 793 C CA . ALA A 1 101 ? 2.626 20.746 7.676 1.00 72.81 101 ALA A CA 1
ATOM 794 C C . ALA A 1 101 ? 2.508 22.135 7.023 1.00 72.81 101 ALA A C 1
ATOM 796 O O . ALA A 1 101 ? 3.432 22.578 6.337 1.00 72.81 101 ALA A O 1
ATOM 797 N N . LYS A 1 102 ? 1.397 22.845 7.266 1.00 79.56 102 LYS A N 1
ATOM 798 C CA . LYS A 1 102 ? 1.191 24.219 6.791 1.00 79.56 102 LYS A CA 1
ATOM 799 C C . LYS A 1 102 ? 2.125 25.218 7.483 1.00 79.56 102 LYS A C 1
ATOM 801 O O . LYS A 1 102 ? 2.668 26.087 6.805 1.00 79.56 102 LYS A O 1
ATOM 806 N N . GLU A 1 103 ? 2.331 25.094 8.793 1.00 74.00 103 GLU A N 1
ATOM 807 C CA . GLU A 1 103 ? 3.279 25.930 9.545 1.00 74.00 103 GLU A CA 1
ATOM 808 C C . GLU A 1 103 ? 4.722 25.693 9.091 1.00 74.00 103 GLU A C 1
ATOM 810 O O . GLU A 1 103 ? 5.420 26.639 8.731 1.00 74.00 103 GLU A O 1
ATOM 815 N N . LYS A 1 104 ? 5.139 24.432 8.947 1.00 78.56 104 LYS A N 1
ATOM 816 C CA . LYS A 1 104 ? 6.499 24.090 8.512 1.00 78.56 104 LYS A CA 1
ATOM 817 C C . LYS A 1 104 ? 6.813 24.587 7.096 1.00 78.56 104 LYS A C 1
ATOM 819 O O . LYS A 1 104 ? 7.939 25.002 6.818 1.00 78.56 104 LYS A O 1
ATOM 824 N N . ALA A 1 105 ? 5.818 24.586 6.205 1.00 81.44 105 ALA A N 1
ATOM 825 C CA . ALA A 1 105 ? 5.931 25.169 4.866 1.00 81.44 105 ALA A CA 1
ATOM 826 C C . ALA A 1 105 ? 6.051 26.705 4.900 1.00 81.44 105 ALA A C 1
ATOM 828 O O . ALA A 1 105 ? 6.790 27.294 4.112 1.00 81.44 105 ALA A O 1
ATOM 829 N N . LYS A 1 106 ? 5.351 27.366 5.830 1.00 83.00 106 LYS A N 1
ATOM 830 C CA . LYS A 1 106 ? 5.422 28.820 6.015 1.00 83.00 106 LYS A CA 1
ATOM 831 C C . LYS A 1 106 ? 6.772 29.249 6.598 1.00 83.00 106 LYS A C 1
ATOM 833 O O . LYS A 1 106 ? 7.352 30.225 6.129 1.00 83.00 106 LYS A O 1
ATOM 838 N N . GLU A 1 107 ? 7.303 28.495 7.554 1.00 77.31 107 GLU A N 1
ATOM 839 C CA . GLU A 1 107 ? 8.613 28.742 8.166 1.00 77.31 107 GLU A CA 1
ATOM 840 C C . GLU A 1 107 ? 9.762 28.588 7.152 1.00 77.31 107 GLU A C 1
ATOM 842 O O . GLU A 1 107 ? 10.644 29.444 7.062 1.00 77.31 107 GLU A O 1
ATOM 847 N N . THR A 1 108 ? 9.719 27.550 6.308 1.00 75.12 108 THR A N 1
ATOM 848 C CA . THR A 1 108 ? 10.725 27.355 5.246 1.00 75.12 108 THR A CA 1
ATOM 849 C C . THR A 1 108 ? 10.663 28.430 4.162 1.00 75.12 108 THR A C 1
ATOM 851 O O . THR A 1 108 ? 11.713 28.851 3.671 1.00 75.12 108 THR A O 1
ATOM 854 N N . ALA A 1 109 ? 9.470 28.928 3.823 1.00 83.06 109 ALA A N 1
ATOM 855 C CA . ALA A 1 109 ? 9.323 30.058 2.907 1.00 83.06 109 ALA A CA 1
ATOM 856 C C . ALA A 1 109 ? 9.949 31.344 3.479 1.00 83.06 109 ALA A C 1
ATOM 858 O O . ALA A 1 109 ? 10.686 32.032 2.772 1.00 83.06 109 ALA A O 1
ATOM 859 N N . LEU A 1 110 ? 9.729 31.631 4.769 1.00 77.94 110 LEU A N 1
ATOM 860 C CA . LEU A 1 110 ? 10.303 32.804 5.439 1.00 77.94 110 LEU A CA 1
ATOM 861 C C . LEU A 1 110 ? 11.834 32.727 5.547 1.00 77.94 110 LEU A C 1
ATOM 863 O O . LEU A 1 110 ? 12.532 33.702 5.256 1.00 77.94 110 LEU A O 1
ATOM 867 N N . ALA A 1 111 ? 12.374 31.551 5.877 1.00 79.31 111 ALA A N 1
ATOM 868 C CA . ALA A 1 111 ? 13.817 31.332 5.935 1.00 79.31 111 ALA A CA 1
ATOM 869 C C . ALA A 1 111 ? 14.499 31.514 4.565 1.00 79.31 111 ALA A C 1
ATOM 871 O O . ALA A 1 111 ? 15.628 32.004 4.492 1.00 79.31 111 ALA A O 1
ATOM 872 N N . ALA A 1 112 ? 13.827 31.148 3.469 1.00 80.31 112 ALA A N 1
ATOM 873 C CA . ALA A 1 112 ? 14.331 31.385 2.118 1.00 80.31 112 ALA A CA 1
ATOM 874 C C . ALA A 1 112 ? 14.308 32.878 1.745 1.00 80.31 112 ALA A C 1
ATOM 876 O O . ALA A 1 112 ? 15.268 33.370 1.148 1.00 80.31 112 ALA A O 1
ATOM 877 N N . THR A 1 113 ? 13.262 33.617 2.137 1.00 76.88 113 THR A N 1
ATOM 878 C CA . THR A 1 113 ? 13.173 35.062 1.865 1.00 76.88 113 THR A CA 1
ATOM 879 C C . THR A 1 113 ? 14.219 35.883 2.615 1.00 76.88 113 THR A C 1
ATOM 881 O O . THR A 1 113 ? 14.795 36.799 2.032 1.00 76.88 113 THR A O 1
ATOM 884 N N . GLU A 1 114 ? 14.525 35.543 3.869 1.00 77.81 114 GLU A N 1
ATOM 885 C CA . GLU A 1 114 ? 15.552 36.263 4.634 1.00 77.81 114 GLU A CA 1
ATOM 886 C C . GLU A 1 114 ? 16.961 35.954 4.108 1.00 77.81 114 GLU A C 1
ATOM 888 O O . GLU A 1 114 ? 17.744 36.874 3.873 1.00 77.81 114 GLU A O 1
ATOM 893 N N . LYS A 1 115 ? 17.244 34.692 3.746 1.00 79.94 115 LYS A N 1
ATOM 894 C CA . LYS A 1 115 ? 18.502 34.331 3.065 1.00 79.94 115 LYS A CA 1
ATOM 895 C C . LYS A 1 115 ? 18.699 35.084 1.744 1.00 79.94 115 LYS A C 1
ATOM 897 O O . LYS A 1 115 ? 19.829 35.438 1.414 1.00 79.94 115 LYS A O 1
ATOM 902 N N . ALA A 1 116 ? 17.628 35.350 0.995 1.00 77.81 116 ALA A N 1
ATOM 903 C CA . ALA A 1 116 ? 17.704 36.127 -0.241 1.00 77.81 116 ALA A CA 1
ATOM 904 C C . ALA A 1 116 ? 18.021 37.614 0.012 1.00 77.81 116 ALA A C 1
ATOM 906 O O . ALA A 1 116 ? 18.822 38.198 -0.719 1.00 77.81 116 ALA A O 1
ATOM 907 N N . LYS A 1 117 ? 17.456 38.221 1.067 1.00 81.69 117 LYS A N 1
ATOM 908 C CA . LYS A 1 117 ? 17.765 39.610 1.452 1.00 81.69 117 LYS A CA 1
ATOM 909 C C . LYS A 1 117 ? 19.201 39.777 1.949 1.00 81.69 117 LYS A C 1
ATOM 911 O O . LYS A 1 117 ? 19.857 40.737 1.555 1.00 81.69 117 LYS A O 1
ATOM 916 N N . ASP A 1 118 ? 19.704 38.838 2.749 1.00 74.69 118 ASP A N 1
ATOM 917 C CA . ASP A 1 118 ? 21.090 38.843 3.245 1.00 74.69 118 ASP A CA 1
ATOM 918 C C . ASP A 1 118 ? 22.127 38.727 2.118 1.00 74.69 118 ASP A C 1
ATOM 920 O O . ASP A 1 118 ? 23.206 39.320 2.164 1.00 74.69 118 ASP A O 1
ATOM 924 N N . LEU A 1 119 ? 21.814 37.951 1.079 1.00 76.19 119 LEU A N 1
ATOM 925 C CA . LEU A 1 119 ? 22.675 37.837 -0.096 1.00 76.19 119 LEU A CA 1
ATOM 926 C C . LEU A 1 119 ? 22.642 39.113 -0.949 1.00 76.19 119 LEU A C 1
ATOM 928 O O . LEU A 1 119 ? 23.683 39.524 -1.462 1.00 76.19 119 LEU A O 1
ATOM 932 N N . ALA A 1 120 ? 21.485 39.773 -1.054 1.00 71.25 120 ALA A N 1
ATOM 933 C CA . ALA A 1 120 ? 21.348 41.037 -1.776 1.00 71.25 120 ALA A CA 1
ATOM 934 C C . ALA A 1 120 ? 22.077 42.198 -1.073 1.00 71.25 120 ALA A C 1
ATOM 936 O O . ALA A 1 120 ? 22.767 42.981 -1.728 1.00 71.25 120 ALA A O 1
ATOM 937 N N . SER A 1 121 ? 22.001 42.285 0.259 1.00 70.81 121 SER A N 1
ATOM 938 C CA . SER A 1 121 ? 22.696 43.320 1.038 1.00 70.81 121 SER A CA 1
ATOM 939 C C . SER A 1 121 ? 24.220 43.147 1.011 1.00 70.81 121 SER A C 1
ATOM 941 O O . SER A 1 121 ? 24.951 44.131 0.868 1.00 70.81 121 SER A O 1
ATOM 943 N N . LYS A 1 122 ? 24.714 41.900 1.050 1.00 71.25 122 LYS A N 1
ATOM 944 C CA . LYS A 1 122 ? 26.146 41.575 0.887 1.00 71.25 122 LYS A CA 1
ATOM 945 C C . LYS A 1 122 ? 26.667 41.833 -0.529 1.00 71.25 122 LYS A C 1
ATOM 947 O O . LYS A 1 122 ? 27.834 42.188 -0.696 1.00 71.25 122 LYS A O 1
ATOM 952 N N . ALA A 1 123 ? 25.828 41.674 -1.553 1.00 60.47 123 ALA A N 1
ATOM 953 C CA . ALA A 1 123 ? 26.186 42.024 -2.928 1.00 60.47 123 ALA A CA 1
ATOM 954 C C . ALA A 1 123 ? 26.301 43.549 -3.119 1.00 60.47 123 ALA A C 1
ATOM 956 O O . ALA A 1 123 ? 27.227 44.010 -3.788 1.00 60.47 123 ALA A O 1
ATOM 957 N N . ALA A 1 124 ? 25.431 44.330 -2.470 1.00 59.16 124 ALA A N 1
ATOM 958 C CA . ALA A 1 124 ? 25.462 45.793 -2.524 1.00 59.16 124 ALA A CA 1
ATOM 959 C C . ALA A 1 124 ? 26.707 46.401 -1.844 1.00 59.16 124 ALA A C 1
ATOM 961 O O . ALA A 1 124 ? 27.265 47.383 -2.329 1.00 59.16 124 ALA A O 1
ATOM 962 N N . THR A 1 125 ? 27.206 45.793 -0.761 1.00 57.44 125 THR A N 1
ATOM 963 C CA . THR A 1 125 ? 28.397 46.291 -0.040 1.00 57.44 125 THR A CA 1
ATOM 964 C C . THR A 1 125 ? 29.708 46.044 -0.794 1.00 57.44 125 THR A C 1
ATOM 966 O O . THR A 1 125 ? 30.625 46.860 -0.707 1.00 57.44 125 THR A O 1
ATOM 969 N N . LYS A 1 126 ? 29.801 44.975 -1.600 1.00 56.62 126 LYS A N 1
ATOM 970 C CA . LYS A 1 126 ? 30.986 44.722 -2.444 1.00 56.62 126 LYS A CA 1
ATOM 971 C C . LYS A 1 126 ? 31.131 45.712 -3.605 1.00 56.62 126 LYS A C 1
ATOM 973 O O . LYS A 1 126 ? 32.257 46.007 -3.993 1.00 56.62 126 LYS A O 1
ATOM 978 N N . GLN A 1 127 ? 30.030 46.259 -4.128 1.00 53.84 127 GLN A N 1
ATOM 979 C CA . GLN A 1 127 ? 30.085 47.262 -5.201 1.00 53.84 127 GLN A CA 1
ATOM 980 C C . GLN A 1 127 ? 30.622 48.622 -4.719 1.00 53.84 127 GLN A C 1
ATOM 982 O O . GLN A 1 127 ? 31.302 49.303 -5.481 1.00 53.84 127 GLN A O 1
ATOM 987 N N . GLN A 1 128 ? 30.400 48.995 -3.452 1.00 53.06 128 GLN A N 1
ATOM 988 C CA . GLN A 1 128 ? 30.919 50.253 -2.894 1.00 53.06 128 GLN A CA 1
ATOM 989 C C . GLN A 1 128 ? 32.428 50.214 -2.595 1.00 53.06 128 GLN A C 1
ATOM 991 O O . GLN A 1 128 ? 33.101 51.229 -2.756 1.00 53.06 128 GLN A O 1
ATOM 996 N N . GLN A 1 129 ? 32.991 49.058 -2.222 1.00 52.97 129 GLN A N 1
ATOM 997 C CA . GLN A 1 129 ? 34.438 48.938 -1.975 1.00 52.97 129 GLN A CA 1
ATOM 998 C C . GLN A 1 129 ? 35.285 48.965 -3.258 1.00 52.97 129 GLN A C 1
ATOM 1000 O O . GLN A 1 129 ? 36.414 49.442 -3.218 1.00 52.97 129 GLN A O 1
ATOM 1005 N N . GLN A 1 130 ? 34.751 48.534 -4.407 1.00 51.66 130 GLN A N 1
ATOM 1006 C CA . GLN A 1 130 ? 35.472 48.618 -5.687 1.00 51.66 130 GLN A CA 1
ATOM 1007 C C . GLN A 1 130 ? 35.550 50.041 -6.269 1.00 51.66 130 GLN A C 1
ATOM 1009 O O . GLN A 1 130 ? 36.427 50.301 -7.087 1.00 51.66 130 GLN A O 1
ATOM 1014 N N . GLN A 1 131 ? 34.693 50.977 -5.839 1.00 51.75 131 GLN A N 1
ATOM 1015 C CA . GLN A 1 131 ? 34.739 52.376 -6.296 1.00 51.75 131 GLN A CA 1
ATOM 1016 C C . GLN A 1 131 ? 35.699 53.271 -5.495 1.00 51.75 131 GLN A C 1
ATOM 1018 O O . GLN A 1 131 ? 36.058 54.337 -5.979 1.00 51.75 131 GLN A O 1
ATOM 1023 N N . GLN A 1 132 ? 36.161 52.854 -4.310 1.00 53.94 132 GLN A N 1
ATOM 1024 C CA . GLN A 1 132 ? 37.098 53.647 -3.491 1.00 53.94 132 GLN A CA 1
ATOM 1025 C C . GLN A 1 132 ? 38.579 53.331 -3.752 1.00 53.94 132 GLN A C 1
ATOM 1027 O O . GLN A 1 132 ? 39.448 53.921 -3.121 1.00 53.94 132 GLN A O 1
ATOM 1032 N N . GLN A 1 133 ? 38.883 52.416 -4.677 1.00 49.06 133 GLN A N 1
ATOM 1033 C CA . GLN A 1 133 ? 40.260 52.030 -5.018 1.00 49.06 133 GLN A CA 1
ATOM 1034 C C . GLN A 1 133 ? 40.802 52.742 -6.276 1.00 49.06 133 GLN A C 1
ATOM 1036 O O . GLN A 1 133 ? 41.916 52.465 -6.708 1.00 49.06 133 GLN A O 1
ATOM 1041 N N . PHE A 1 134 ? 40.018 53.669 -6.837 1.00 47.56 134 PHE A N 1
ATOM 1042 C CA . PHE A 1 134 ? 40.376 54.573 -7.936 1.00 47.56 134 PHE A CA 1
ATOM 1043 C C . PHE A 1 134 ? 40.080 56.032 -7.532 1.00 47.56 134 PHE A C 1
ATOM 1045 O O . PHE A 1 134 ? 39.241 56.692 -8.140 1.00 47.56 134 PHE A O 1
ATOM 1052 N N . VAL A 1 135 ? 40.729 56.530 -6.475 1.00 43.56 135 VAL A N 1
ATOM 1053 C CA . VAL A 1 135 ? 40.908 57.973 -6.218 1.00 43.56 135 VAL A CA 1
ATOM 1054 C C . VAL A 1 135 ? 42.331 58.195 -5.737 1.00 43.56 135 VAL A C 1
ATOM 1056 O O . VAL A 1 135 ? 42.774 57.397 -4.882 1.00 43.56 135 VAL A O 1
#

InterPro domains:
  IPR006797 PRELI/MSF1 domain [PF04707] (23-87)
  IPR006797 PRELI/MSF1 domain [PS50904] (1-90)
  IPR037365 Slowmo/Ups family [PTHR11158] (24-90)

pLDDT: mean 75.31, std 18.33, range [29.16, 95.06]

Foldseek 3Di:
DDDDDDDDDADDLVPCPPPPQKDKDKDWDWDQDPVDNVDIDIDIYIDIFGPDPPCGVVNSVVSVVVVVVVVVVVVVVVVQVVCVVVVNDPPCVVVVVVVVVVVVVVVVVVVVVVVVVVVVVVVVVVVVVVVVVPD

Organism: NCBI:txid89673